Protein AF-A0A8T4NU02-F1 (afdb_monomer_lite)

Radius of gyration: 14.22 Å; chains: 1; bounding box: 39×18×40 Å

Secondary structure (DSSP, 8-state):
--HHHHHHHHHHHHHHHHHHHTTS--SSBSTTSSB---HHHHHHHHHHHHHHHHHHHHT-HHHHHHHHHHHHHHHHHHTTSTTTHHHHHHHH---HHHHHHHHHHHHHHHHHHHHS---

pLDDT: mean 95.93, std 4.79, range [61.22, 98.81]

Structure (mmCIF, N/CA/C/O backbone):
data_AF-A0A8T4NU02-F1
#
_entry.id   AF-A0A8T4NU02-F1
#
loop_
_at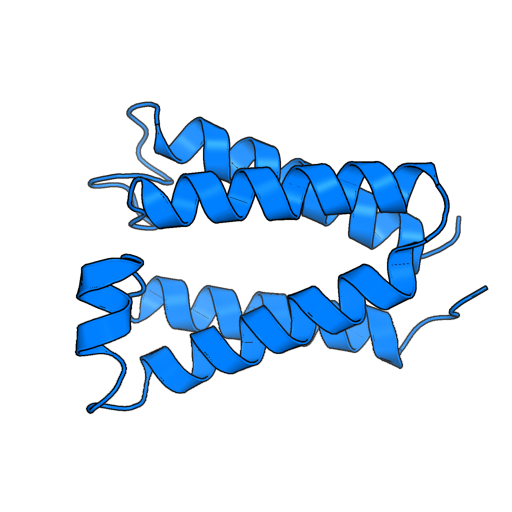om_site.group_PDB
_atom_site.id
_atom_site.type_symbol
_atom_site.label_atom_id
_atom_site.label_alt_id
_atom_site.label_comp_id
_atom_site.label_asym_id
_atom_site.label_entity_id
_atom_site.label_seq_id
_atom_site.pdbx_PDB_ins_code
_atom_site.Cartn_x
_atom_site.Cartn_y
_atom_site.Cartn_z
_atom_site.occupancy
_atom_site.B_iso_or_equiv
_atom_site.auth_seq_id
_atom_site.auth_comp_id
_atom_site.auth_asym_id
_atom_site.auth_atom_id
_atom_site.pdbx_PDB_model_num
ATOM 1 N N . MET A 1 1 ? -14.267 -6.861 17.465 1.00 61.22 1 MET A N 1
ATOM 2 C CA . MET A 1 1 ? -13.247 -5.893 16.998 1.00 61.22 1 MET A CA 1
ATOM 3 C C . MET A 1 1 ? -13.732 -5.359 15.655 1.00 61.22 1 MET A C 1
ATOM 5 O O . MET A 1 1 ? -14.146 -6.181 14.854 1.00 61.22 1 MET A O 1
ATOM 9 N N . ASN A 1 2 ? -13.802 -4.040 15.440 1.00 88.00 2 ASN A N 1
ATOM 10 C CA . ASN A 1 2 ? -14.278 -3.470 14.166 1.00 88.00 2 ASN A CA 1
ATOM 11 C C . ASN A 1 2 ? -13.317 -3.889 13.030 1.00 88.00 2 ASN A C 1
ATOM 13 O O . ASN A 1 2 ? -12.115 -3.626 13.098 1.00 88.00 2 ASN A O 1
ATOM 17 N N . THR A 1 3 ? -13.846 -4.576 12.014 1.00 95.50 3 THR A N 1
ATOM 18 C CA . THR A 1 3 ? -13.057 -5.144 10.911 1.00 95.50 3 THR A CA 1
ATOM 19 C C . THR A 1 3 ? -12.347 -4.068 10.098 1.00 95.50 3 THR A C 1
ATOM 21 O O . THR A 1 3 ? -11.184 -4.245 9.748 1.00 95.50 3 THR A O 1
ATOM 24 N N . GLN A 1 4 ? -12.996 -2.927 9.858 1.00 97.00 4 GLN A N 1
ATOM 25 C CA . GLN A 1 4 ? -12.439 -1.823 9.073 1.00 97.00 4 GLN A CA 1
ATOM 26 C C . GLN A 1 4 ? -11.189 -1.249 9.729 1.00 97.00 4 GLN A C 1
ATOM 28 O O . GLN A 1 4 ? -10.165 -1.089 9.066 1.00 97.00 4 GLN A O 1
ATOM 33 N N . LYS A 1 5 ? -11.254 -0.957 11.036 1.00 95.56 5 LYS A N 1
ATOM 34 C CA . LYS A 1 5 ? -10.111 -0.389 11.762 1.00 95.56 5 LYS A CA 1
ATOM 35 C C . LYS A 1 5 ? -8.970 -1.394 11.900 1.00 95.56 5 LYS A C 1
ATOM 37 O O . LYS A 1 5 ? -7.811 -1.015 11.775 1.00 95.56 5 LYS A O 1
ATOM 42 N N . THR A 1 6 ? -9.288 -2.671 12.127 1.00 96.75 6 THR A N 1
ATOM 43 C CA . THR A 1 6 ? -8.277 -3.729 12.227 1.00 96.75 6 THR A CA 1
ATOM 44 C C . THR A 1 6 ? -7.583 -3.939 10.893 1.00 96.75 6 THR A C 1
ATOM 46 O O . THR A 1 6 ? -6.359 -4.002 10.856 1.00 96.75 6 THR A O 1
ATOM 49 N N . PHE A 1 7 ? -8.340 -3.996 9.799 1.00 97.69 7 PHE A N 1
ATOM 50 C CA . PHE A 1 7 ? -7.771 -4.154 8.470 1.00 97.69 7 PHE A CA 1
ATOM 51 C C . PHE A 1 7 ? -6.903 -2.952 8.082 1.00 97.69 7 PHE A C 1
ATOM 53 O O . PHE A 1 7 ? -5.767 -3.146 7.663 1.00 97.69 7 PHE A O 1
ATOM 60 N N . ALA A 1 8 ? -7.381 -1.723 8.313 1.00 98.06 8 ALA A N 1
ATOM 61 C CA . ALA A 1 8 ? -6.609 -0.509 8.046 1.00 98.06 8 ALA A CA 1
ATOM 62 C C . ALA A 1 8 ? -5.292 -0.471 8.840 1.00 98.06 8 ALA A C 1
ATOM 64 O O . ALA A 1 8 ? -4.251 -0.120 8.291 1.00 98.06 8 ALA A O 1
ATOM 65 N N . LEU A 1 9 ? -5.323 -0.894 10.110 1.00 98.25 9 LEU A N 1
ATOM 66 C CA . LEU A 1 9 ? -4.127 -1.000 10.942 1.00 98.25 9 LEU A CA 1
ATOM 67 C C . LEU A 1 9 ? -3.136 -2.026 10.380 1.00 98.25 9 LEU A C 1
ATOM 69 O O . LEU A 1 9 ? -1.958 -1.714 10.242 1.00 98.25 9 LEU A O 1
ATOM 73 N N . LEU A 1 10 ? -3.598 -3.237 10.058 1.00 98.31 10 LEU A N 1
ATOM 74 C CA . LEU A 1 10 ? -2.731 -4.311 9.564 1.00 98.31 10 LEU A CA 1
ATOM 75 C C . LEU A 1 10 ? -2.139 -3.983 8.192 1.00 98.31 10 LEU A C 1
ATOM 77 O O . LEU A 1 10 ? -0.936 -4.147 7.999 1.00 98.31 10 LEU A O 1
ATOM 81 N N . LEU A 1 11 ? -2.959 -3.474 7.268 1.00 98.38 11 LEU A N 1
ATOM 82 C CA . LEU A 1 11 ? -2.492 -3.009 5.965 1.00 98.38 11 LEU A CA 1
ATOM 83 C C . LEU A 1 11 ? -1.497 -1.856 6.129 1.00 98.38 11 LEU A C 1
ATOM 85 O O . LEU A 1 11 ? -0.445 -1.859 5.497 1.00 98.38 11 LEU A O 1
ATOM 89 N N . GLY A 1 12 ? -1.793 -0.913 7.028 1.00 98.62 12 GLY A N 1
ATOM 90 C CA . GLY A 1 12 ? -0.910 0.200 7.346 1.00 98.62 12 GLY A CA 1
ATOM 91 C C . GLY A 1 12 ? 0.464 -0.263 7.831 1.00 98.62 12 GLY A C 1
ATOM 92 O O . GLY A 1 12 ? 1.485 0.160 7.295 1.00 98.62 12 GLY A O 1
ATOM 93 N N . ILE A 1 13 ? 0.495 -1.184 8.800 1.00 98.75 13 ILE A N 1
ATOM 94 C CA . ILE A 1 13 ? 1.738 -1.785 9.307 1.00 98.75 13 ILE A CA 1
ATOM 95 C C . ILE A 1 13 ? 2.498 -2.481 8.173 1.00 98.75 13 ILE A C 1
ATOM 97 O O . ILE A 1 13 ? 3.694 -2.246 8.017 1.00 98.75 13 ILE A O 1
ATOM 101 N N . ALA A 1 14 ? 1.819 -3.301 7.365 1.00 98.38 14 ALA A N 1
ATOM 102 C CA . ALA A 1 14 ? 2.448 -4.013 6.256 1.00 98.38 14 ALA A CA 1
ATOM 103 C C . ALA A 1 14 ? 3.092 -3.051 5.245 1.00 98.38 14 ALA A C 1
ATOM 105 O O . ALA A 1 14 ? 4.240 -3.253 4.860 1.00 98.38 14 ALA A O 1
ATOM 106 N N . LEU A 1 15 ? 2.396 -1.974 4.871 1.00 98.56 15 LEU A N 1
ATOM 107 C CA . LEU A 1 15 ? 2.912 -0.965 3.945 1.00 98.56 15 LEU A CA 1
ATOM 108 C C . LEU A 1 15 ? 4.109 -0.193 4.516 1.00 98.56 15 LEU A C 1
ATOM 110 O O . LEU A 1 15 ? 5.068 0.044 3.785 1.00 98.56 15 LEU A O 1
ATOM 114 N N . VAL A 1 16 ? 4.106 0.147 5.812 1.00 98.81 16 VAL A N 1
ATOM 115 C CA . VAL A 1 16 ? 5.287 0.750 6.460 1.00 98.81 16 VAL A CA 1
ATOM 116 C C . VAL A 1 16 ? 6.475 -0.207 6.402 1.00 98.81 16 VAL A C 1
ATOM 118 O O . VAL A 1 16 ? 7.562 0.200 6.003 1.00 98.81 16 VAL A O 1
ATOM 121 N N . LEU A 1 17 ? 6.276 -1.475 6.775 1.00 98.38 17 LEU A N 1
ATOM 122 C CA . LEU A 1 17 ? 7.348 -2.472 6.779 1.00 98.38 17 LEU A CA 1
ATOM 123 C C . LEU A 1 17 ? 7.915 -2.692 5.374 1.00 98.38 17 LEU A C 1
ATOM 125 O O . LEU A 1 17 ? 9.128 -2.654 5.205 1.00 98.38 17 LEU A O 1
ATOM 129 N N . ILE A 1 18 ? 7.055 -2.865 4.370 1.00 97.44 18 ILE A N 1
ATOM 130 C CA . ILE A 1 18 ? 7.470 -3.061 2.976 1.00 97.44 18 ILE A CA 1
ATOM 131 C C . ILE A 1 18 ? 8.180 -1.816 2.435 1.00 97.44 18 ILE A C 1
ATOM 133 O O . ILE A 1 18 ? 9.226 -1.936 1.804 1.00 97.44 18 ILE A O 1
ATOM 137 N N . GLY A 1 19 ? 7.654 -0.621 2.713 1.00 98.00 19 GLY A N 1
ATOM 138 C CA . GLY A 1 19 ? 8.270 0.628 2.275 1.00 98.00 19 GLY A CA 1
ATOM 139 C C . GLY A 1 19 ? 9.648 0.866 2.900 1.00 98.00 19 GLY A C 1
ATOM 140 O O . GLY A 1 19 ? 10.540 1.351 2.216 1.00 98.00 19 GLY A O 1
ATOM 141 N N . ILE A 1 20 ? 9.854 0.477 4.164 1.00 98.25 20 ILE A N 1
ATOM 142 C CA . ILE A 1 20 ? 11.177 0.514 4.809 1.00 98.25 20 ILE A CA 1
ATOM 143 C C . ILE A 1 20 ? 12.102 -0.557 4.221 1.00 98.25 20 ILE A C 1
ATOM 145 O O . ILE A 1 20 ? 13.250 -0.254 3.902 1.00 98.25 20 ILE A O 1
ATOM 149 N N . LEU A 1 21 ? 11.616 -1.793 4.061 1.00 97.56 21 LEU A N 1
ATOM 150 C CA . LEU A 1 21 ? 12.407 -2.892 3.501 1.00 97.56 21 LEU A CA 1
ATOM 151 C C . LEU A 1 21 ? 12.879 -2.598 2.079 1.00 97.56 21 LEU A C 1
ATOM 153 O O . LEU A 1 21 ? 13.992 -2.970 1.743 1.00 97.56 21 LEU A O 1
ATOM 157 N N . GLY A 1 22 ? 12.104 -1.868 1.274 1.00 97.25 22 GLY A N 1
ATOM 158 C CA . GLY A 1 22 ? 12.519 -1.469 -0.072 1.00 97.25 22 GLY A CA 1
ATOM 159 C C . GLY A 1 22 ? 13.770 -0.574 -0.132 1.00 97.25 22 GLY A C 1
ATOM 160 O O . GLY A 1 22 ? 14.294 -0.363 -1.221 1.00 97.25 22 GLY A O 1
ATOM 161 N N . PHE A 1 23 ? 14.254 -0.049 1.002 1.00 97.62 23 PHE A N 1
ATOM 162 C CA . PHE A 1 23 ? 15.523 0.690 1.113 1.00 97.62 23 PHE A CA 1
ATOM 163 C C . PHE A 1 23 ? 16.693 -0.153 1.636 1.00 97.62 23 PHE A C 1
ATOM 165 O O . PHE A 1 23 ? 17.793 0.370 1.804 1.00 97.62 23 PHE A O 1
ATOM 172 N N . VAL A 1 24 ? 16.459 -1.424 1.954 1.00 96.38 24 VAL A N 1
ATOM 173 C CA . VAL A 1 24 ? 17.448 -2.328 2.542 1.00 96.38 24 VAL A CA 1
ATOM 174 C C . VAL A 1 24 ? 17.619 -3.521 1.614 1.00 96.38 24 VAL A C 1
ATOM 176 O O . VAL A 1 24 ? 16.629 -4.149 1.261 1.00 96.38 24 VAL A O 1
ATOM 179 N N . ASP A 1 25 ? 18.851 -3.881 1.263 1.00 95.44 25 ASP A N 1
ATOM 180 C CA . ASP A 1 25 ? 19.112 -5.026 0.382 1.00 95.44 25 ASP A CA 1
ATOM 181 C C . ASP A 1 25 ? 18.482 -6.313 0.932 1.00 95.44 25 ASP A C 1
ATOM 183 O O . ASP A 1 25 ? 18.815 -6.791 2.021 1.00 95.44 25 ASP A O 1
ATOM 187 N N . ASN A 1 26 ? 17.541 -6.877 0.174 1.00 95.00 26 ASN A N 1
ATOM 188 C CA . ASN A 1 26 ? 16.841 -8.105 0.521 1.00 95.00 26 ASN A CA 1
ATOM 189 C C . ASN A 1 26 ? 16.253 -8.767 -0.745 1.00 95.00 26 ASN A C 1
ATOM 191 O O . ASN A 1 26 ? 16.023 -8.088 -1.743 1.00 95.00 26 ASN A O 1
ATOM 195 N N . PRO A 1 27 ? 15.968 -10.082 -0.728 1.00 95.25 27 PRO A N 1
ATOM 196 C CA . PRO A 1 27 ? 15.480 -10.784 -1.917 1.00 95.25 27 PRO A CA 1
ATOM 197 C C . PRO A 1 27 ? 13.988 -10.551 -2.226 1.00 95.25 27 PRO A C 1
ATOM 199 O O . PRO A 1 27 ? 13.499 -11.038 -3.243 1.00 95.25 27 PRO A O 1
ATOM 202 N N . LEU A 1 28 ? 13.231 -9.873 -1.355 1.00 94.38 28 LEU A N 1
ATOM 203 C CA . LEU A 1 28 ? 11.772 -9.763 -1.458 1.00 94.38 28 LEU A CA 1
ATOM 204 C C . LEU A 1 28 ? 11.305 -8.467 -2.127 1.00 94.38 28 LEU A C 1
ATOM 206 O O . LEU A 1 28 ? 10.476 -8.542 -3.027 1.00 94.38 28 LEU A O 1
ATOM 210 N N . VAL A 1 29 ? 11.789 -7.305 -1.684 1.00 95.88 29 VAL A N 1
ATOM 211 C CA . VAL A 1 29 ? 11.320 -5.977 -2.127 1.00 95.88 29 VAL A CA 1
ATOM 212 C C . VAL A 1 29 ? 12.465 -4.982 -2.244 1.00 95.88 29 VAL A C 1
ATOM 214 O O . VAL A 1 29 ? 13.364 -4.994 -1.411 1.00 95.88 29 VAL A O 1
ATOM 217 N N . GLY A 1 30 ? 12.389 -4.083 -3.224 1.00 93.62 30 GLY A N 1
ATOM 218 C CA . GLY A 1 30 ? 13.448 -3.118 -3.535 1.00 93.62 30 GLY A CA 1
ATOM 219 C C . GLY A 1 30 ? 14.095 -3.397 -4.888 1.00 93.62 30 GLY A C 1
ATOM 220 O O . GLY A 1 30 ? 13.580 -4.189 -5.682 1.00 93.62 30 GLY A O 1
ATOM 221 N N . ASP A 1 31 ? 15.215 -2.734 -5.166 1.00 90.38 31 ASP A N 1
ATOM 222 C CA . ASP A 1 31 ? 15.950 -2.935 -6.415 1.00 90.38 31 ASP A CA 1
ATOM 223 C C . ASP A 1 31 ? 16.531 -4.360 -6.478 1.00 90.38 31 ASP A C 1
ATOM 225 O O . ASP A 1 31 ? 17.188 -4.820 -5.546 1.00 90.38 31 ASP A O 1
ATOM 229 N N . GLY A 1 32 ? 16.228 -5.094 -7.550 1.00 88.94 32 GLY A N 1
ATOM 230 C CA . GLY A 1 32 ? 16.604 -6.507 -7.704 1.00 88.94 32 GLY A CA 1
ATOM 231 C C . GLY A 1 32 ? 15.841 -7.519 -6.828 1.00 88.94 32 GLY A C 1
ATOM 232 O O . GLY A 1 32 ? 16.152 -8.710 -6.886 1.00 88.94 32 GLY A O 1
ATOM 233 N N . GLY A 1 33 ? 14.850 -7.088 -6.036 1.00 92.81 33 GLY A N 1
ATOM 234 C CA . GLY A 1 33 ? 13.973 -7.981 -5.267 1.00 92.81 33 GLY A CA 1
ATOM 235 C C . GLY A 1 33 ? 12.898 -8.663 -6.126 1.00 92.81 33 GLY A C 1
ATOM 236 O O . GLY A 1 33 ? 12.635 -8.250 -7.254 1.00 92.81 33 GLY A O 1
ATOM 237 N N . PHE A 1 34 ? 12.230 -9.691 -5.584 1.00 93.12 34 PHE A N 1
ATOM 238 C CA . PHE A 1 34 ? 11.108 -10.364 -6.266 1.00 93.12 34 PHE A CA 1
ATOM 239 C C . PHE A 1 34 ? 9.985 -9.387 -6.655 1.00 93.12 34 PHE A C 1
ATOM 241 O O . PHE A 1 34 ? 9.442 -9.454 -7.755 1.00 93.12 34 PHE A O 1
ATOM 248 N N . PHE A 1 35 ? 9.662 -8.454 -5.760 1.00 94.94 35 PHE A N 1
ATOM 249 C CA . PHE A 1 35 ? 8.800 -7.311 -6.026 1.00 94.94 35 PHE A CA 1
ATOM 250 C C . PHE A 1 35 ? 9.666 -6.063 -6.191 1.00 94.94 35 PHE A C 1
ATOM 252 O O . PHE A 1 35 ? 10.038 -5.413 -5.210 1.00 94.94 35 PHE A O 1
ATOM 259 N N . GLY A 1 36 ? 9.986 -5.736 -7.442 1.00 94.62 36 GLY A N 1
ATOM 260 C CA . GLY A 1 36 ? 10.759 -4.544 -7.769 1.00 94.62 36 GLY A CA 1
ATOM 261 C C . GLY A 1 36 ? 10.045 -3.279 -7.299 1.00 94.62 36 GLY A C 1
ATOM 262 O O . GLY A 1 36 ? 8.896 -3.043 -7.661 1.00 94.62 36 GLY A O 1
ATOM 263 N N . THR A 1 37 ? 10.725 -2.453 -6.506 1.00 96.56 37 THR A N 1
ATOM 264 C CA . THR A 1 37 ? 10.228 -1.130 -6.106 1.00 96.56 37 THR A CA 1
ATOM 265 C C . THR A 1 37 ? 11.326 -0.085 -6.238 1.00 96.56 37 THR A C 1
ATOM 267 O O . THR A 1 37 ? 12.510 -0.406 -6.173 1.00 96.56 37 THR A O 1
ATOM 270 N N . ASN A 1 38 ? 10.945 1.173 -6.459 1.00 96.50 38 ASN A N 1
ATOM 271 C CA . ASN A 1 38 ? 11.886 2.292 -6.472 1.00 96.50 38 ASN A CA 1
ATOM 272 C C . ASN A 1 38 ? 11.684 3.215 -5.260 1.00 96.50 38 ASN A C 1
ATOM 274 O O . ASN A 1 38 ? 10.740 3.069 -4.479 1.00 96.50 38 ASN A O 1
ATOM 278 N N . THR A 1 39 ? 12.556 4.216 -5.130 1.00 97.44 39 THR A N 1
ATOM 279 C CA . THR A 1 39 ? 12.501 5.217 -4.055 1.00 97.44 39 THR A CA 1
ATOM 280 C C . THR A 1 39 ? 11.128 5.872 -3.914 1.00 97.44 39 THR A C 1
ATOM 282 O O . THR A 1 39 ? 10.633 6.016 -2.797 1.00 97.44 39 THR A O 1
ATOM 285 N N . ILE A 1 40 ? 10.495 6.261 -5.026 1.00 97.75 40 ILE A N 1
ATOM 286 C CA . ILE A 1 40 ? 9.201 6.955 -5.001 1.00 97.75 40 ILE A CA 1
ATOM 287 C C . ILE A 1 40 ? 8.120 6.016 -4.463 1.00 97.75 40 ILE A C 1
ATOM 289 O O . ILE A 1 40 ? 7.388 6.382 -3.545 1.00 97.75 40 ILE A O 1
ATOM 293 N N . GLN A 1 41 ? 8.053 4.791 -4.978 1.00 97.00 41 GLN A N 1
ATOM 294 C CA . GLN A 1 41 ? 7.079 3.798 -4.544 1.00 97.00 41 GLN A CA 1
ATOM 295 C C . GLN A 1 41 ? 7.257 3.430 -3.063 1.00 97.00 41 GLN A C 1
ATOM 297 O O . GLN A 1 41 ? 6.276 3.355 -2.325 1.00 97.00 41 GLN A O 1
ATOM 302 N N . ASN A 1 42 ? 8.499 3.288 -2.594 1.00 98.12 42 ASN A N 1
ATOM 303 C CA . ASN A 1 42 ? 8.796 3.020 -1.186 1.00 98.12 42 ASN A CA 1
ATOM 304 C C . ASN A 1 42 ? 8.322 4.159 -0.270 1.00 98.12 42 ASN A C 1
ATOM 306 O O . ASN A 1 42 ? 7.695 3.903 0.759 1.00 98.12 42 ASN A O 1
ATOM 310 N N . ILE A 1 43 ? 8.542 5.419 -0.665 1.00 98.56 43 ILE A N 1
ATOM 311 C CA . ILE A 1 43 ? 8.028 6.589 0.065 1.00 98.56 43 ILE A CA 1
ATOM 312 C C . ILE A 1 43 ? 6.495 6.576 0.095 1.00 98.56 43 ILE A C 1
ATOM 314 O O . ILE A 1 43 ? 5.903 6.787 1.155 1.00 98.56 43 ILE A O 1
ATOM 318 N N . LEU A 1 44 ? 5.843 6.297 -1.037 1.00 98.12 44 LEU A N 1
ATOM 319 C CA . LEU A 1 44 ? 4.382 6.221 -1.111 1.00 98.12 44 LEU A CA 1
ATOM 320 C C . LEU A 1 44 ? 3.822 5.115 -0.206 1.00 98.12 44 LEU A C 1
ATOM 322 O O . LEU A 1 44 ? 2.845 5.363 0.502 1.00 98.12 44 LEU A O 1
ATOM 326 N N . HIS A 1 45 ? 4.460 3.941 -0.155 1.00 98.44 45 HIS A N 1
ATOM 327 C CA . HIS A 1 45 ? 4.095 2.872 0.777 1.00 98.44 45 HIS A CA 1
ATOM 328 C C . HIS A 1 45 ? 4.238 3.310 2.240 1.00 98.44 45 HIS A C 1
ATOM 330 O O . HIS A 1 45 ? 3.323 3.079 3.027 1.00 98.44 45 HIS A O 1
ATOM 336 N N . ILE A 1 46 ? 5.320 4.003 2.612 1.00 98.81 46 ILE A N 1
ATOM 337 C CA . ILE A 1 46 ? 5.492 4.518 3.981 1.00 98.81 46 ILE A CA 1
ATOM 338 C C . ILE A 1 46 ? 4.388 5.523 4.324 1.00 98.81 46 ILE A C 1
ATOM 340 O O . ILE A 1 46 ? 3.757 5.398 5.372 1.00 98.81 46 ILE A O 1
ATOM 344 N N . ILE A 1 47 ? 4.110 6.494 3.450 1.00 98.75 47 ILE A N 1
ATOM 345 C CA . ILE A 1 47 ? 3.073 7.513 3.680 1.00 98.75 47 ILE A CA 1
ATOM 346 C C . ILE A 1 47 ? 1.698 6.852 3.834 1.00 98.75 47 ILE A C 1
ATOM 348 O O . ILE A 1 47 ? 1.006 7.080 4.829 1.00 98.75 47 ILE A O 1
ATOM 352 N N . ALA A 1 48 ? 1.313 5.999 2.882 1.00 98.62 48 ALA A N 1
ATOM 353 C CA . ALA A 1 48 ? 0.060 5.254 2.935 1.00 98.62 48 ALA A CA 1
ATOM 354 C C . ALA A 1 48 ? -0.021 4.350 4.174 1.00 98.62 48 ALA A C 1
ATOM 356 O O . ALA A 1 48 ? -1.081 4.221 4.791 1.00 98.62 48 AL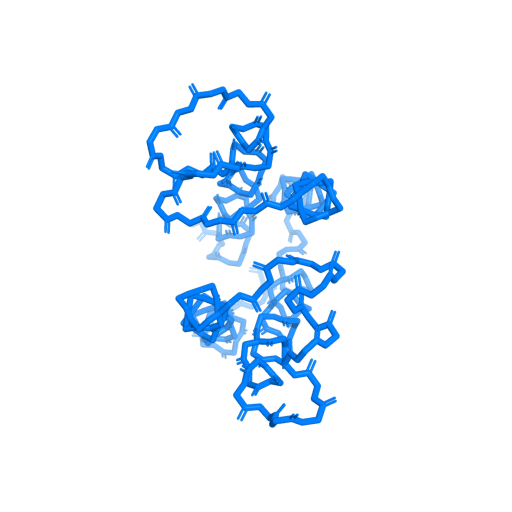A A O 1
ATOM 357 N N . GLY A 1 49 ? 1.101 3.749 4.562 1.00 98.75 49 GLY A N 1
ATOM 358 C CA . GLY A 1 49 ? 1.213 2.898 5.732 1.00 98.75 49 GLY A CA 1
ATOM 359 C C . GLY A 1 49 ? 0.988 3.660 7.037 1.00 98.75 49 GLY A C 1
ATOM 360 O O . GLY A 1 49 ? 0.160 3.261 7.855 1.00 98.75 49 GLY A O 1
ATOM 361 N N . LEU A 1 50 ? 1.653 4.805 7.205 1.00 98.75 50 LEU A N 1
ATOM 362 C CA . LEU A 1 50 ? 1.505 5.670 8.377 1.00 98.75 50 LEU A CA 1
ATOM 363 C C . LEU A 1 50 ? 0.072 6.195 8.524 1.00 98.75 50 LEU A C 1
ATOM 365 O O . LEU A 1 50 ? -0.465 6.204 9.635 1.00 98.75 50 LEU A O 1
ATOM 369 N N . ILE A 1 51 ? -0.574 6.571 7.414 1.00 98.62 51 ILE A N 1
ATOM 370 C CA . ILE A 1 51 ? -1.994 6.951 7.415 1.00 98.62 51 ILE A CA 1
ATOM 371 C C . ILE A 1 51 ? -2.854 5.770 7.884 1.00 98.62 51 ILE A C 1
ATOM 373 O O . ILE A 1 51 ? -3.705 5.960 8.752 1.00 98.62 51 ILE A O 1
ATOM 377 N N . GLY A 1 52 ? -2.608 4.558 7.370 1.00 98.44 52 GLY A N 1
ATOM 378 C CA . GLY A 1 52 ? -3.321 3.331 7.749 1.00 98.44 52 GLY A CA 1
ATOM 379 C C . GLY A 1 52 ? -3.206 2.997 9.237 1.00 98.44 52 GLY A C 1
ATOM 380 O O . GLY A 1 52 ? -4.210 2.7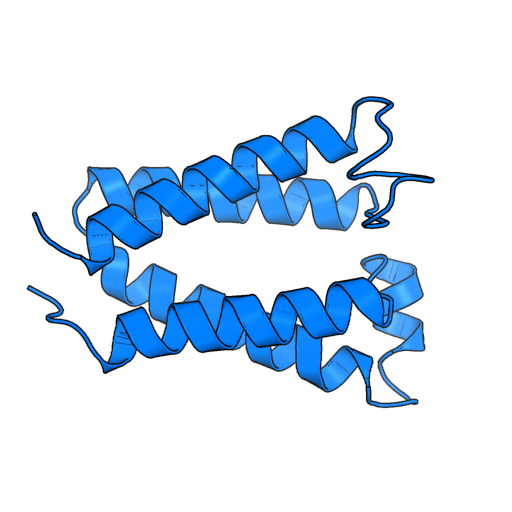54 9.911 1.00 98.44 52 GLY A O 1
ATOM 381 N N . VAL A 1 53 ? -1.991 3.077 9.784 1.00 98.62 53 VAL A N 1
ATOM 382 C CA . VAL A 1 53 ? -1.739 2.903 11.222 1.00 98.62 53 VAL A CA 1
ATOM 383 C C . VAL A 1 53 ? -2.519 3.936 12.031 1.00 98.62 53 VAL A C 1
ATOM 385 O O . VAL A 1 53 ? -3.229 3.583 12.976 1.00 98.62 53 VAL A O 1
ATOM 388 N N . TRP A 1 54 ? -2.431 5.210 11.645 1.00 98.38 54 TRP A N 1
ATOM 389 C CA . TRP A 1 54 ? -3.098 6.299 12.350 1.00 98.38 54 TRP A CA 1
ATOM 390 C C . TRP A 1 54 ? -4.625 6.134 12.363 1.00 98.38 54 TRP A C 1
ATOM 392 O O . TRP A 1 54 ? -5.230 6.151 13.440 1.00 98.38 54 TRP A O 1
ATOM 402 N N . VAL A 1 55 ? -5.259 5.905 11.206 1.00 96.88 55 VAL A N 1
ATOM 403 C CA . VAL A 1 55 ? -6.719 5.706 11.144 1.00 96.88 55 VAL A CA 1
ATOM 404 C C . VAL A 1 55 ? -7.153 4.419 11.842 1.00 96.88 55 VAL A C 1
ATOM 406 O O . VAL A 1 55 ? -8.220 4.394 12.455 1.00 96.88 55 VAL A O 1
ATOM 409 N N . GLY A 1 56 ? -6.338 3.363 11.795 1.00 96.44 56 GLY A N 1
ATOM 410 C CA . GLY A 1 56 ? -6.615 2.094 12.460 1.00 96.44 56 GLY A CA 1
ATOM 411 C C . GLY A 1 56 ? -6.687 2.250 13.979 1.00 96.44 56 GLY A C 1
ATOM 412 O O . GLY A 1 56 ? -7.622 1.759 14.613 1.00 96.44 56 GLY A O 1
ATOM 413 N N . ILE A 1 57 ? -5.761 3.023 14.559 1.00 96.50 57 ILE A N 1
ATOM 414 C CA . ILE A 1 57 ? -5.756 3.368 15.989 1.00 96.50 57 ILE A CA 1
ATOM 415 C C . ILE A 1 57 ? -6.942 4.280 16.342 1.00 96.50 57 ILE A C 1
ATOM 417 O O . ILE A 1 57 ? -7.572 4.097 17.383 1.00 96.50 57 ILE A O 1
ATOM 421 N N . LYS A 1 58 ? -7.275 5.247 15.477 1.00 94.88 58 LYS A N 1
ATOM 422 C CA . LYS A 1 58 ? -8.377 6.203 15.696 1.00 94.88 58 LYS A CA 1
ATOM 423 C C . LYS A 1 58 ? -9.775 5.641 15.415 1.00 94.88 58 LYS A C 1
ATOM 425 O O . LYS A 1 58 ? -10.753 6.309 15.729 1.00 94.88 58 LYS A O 1
ATOM 430 N N . GLY A 1 59 ? -9.887 4.438 14.848 1.00 91.31 59 GLY A N 1
ATOM 431 C CA . GLY A 1 59 ? -11.175 3.842 14.473 1.00 91.31 59 GLY A CA 1
ATOM 432 C C . GLY A 1 59 ? -11.770 4.384 13.167 1.00 91.31 59 GLY A C 1
ATOM 433 O O . GLY A 1 59 ? -12.943 4.171 12.901 1.00 91.31 59 GLY A O 1
ATOM 434 N N . MET A 1 60 ? -10.973 5.052 12.330 1.00 91.75 60 MET A N 1
ATOM 435 C CA . MET A 1 60 ? -11.395 5.720 11.088 1.00 91.75 60 MET A CA 1
ATOM 436 C C . MET A 1 60 ? -11.109 4.882 9.823 1.00 91.75 60 MET A C 1
ATOM 438 O O . MET A 1 60 ? -10.784 5.415 8.763 1.00 91.75 60 MET A O 1
ATOM 442 N N . GLY A 1 61 ? -11.200 3.553 9.924 1.00 92.31 61 GLY A N 1
ATOM 443 C CA . GLY A 1 61 ? -10.807 2.616 8.860 1.00 92.31 61 GLY A CA 1
ATOM 444 C C . GLY A 1 61 ? -11.555 2.721 7.514 1.00 92.31 61 GLY A C 1
ATOM 445 O O . GLY A 1 61 ? -10.898 2.579 6.482 1.00 92.31 61 GLY A O 1
ATOM 446 N N . PRO A 1 62 ? -12.881 2.990 7.458 1.00 96.75 62 PRO A N 1
ATOM 447 C CA . PRO A 1 62 ? -13.632 2.886 6.202 1.00 96.75 62 PRO A CA 1
ATOM 448 C C . PRO A 1 62 ? -13.119 3.785 5.069 1.00 96.75 62 PRO A C 1
ATOM 450 O O . PRO A 1 62 ? -12.962 3.321 3.942 1.00 96.75 62 PRO A O 1
ATOM 453 N N . GLY A 1 63 ? -12.832 5.060 5.356 1.00 96.88 63 GLY A N 1
ATOM 454 C CA . GLY A 1 63 ? -12.370 6.006 4.333 1.00 96.88 63 GLY A CA 1
ATOM 455 C C . GLY A 1 63 ? -11.007 5.624 3.753 1.00 96.88 63 G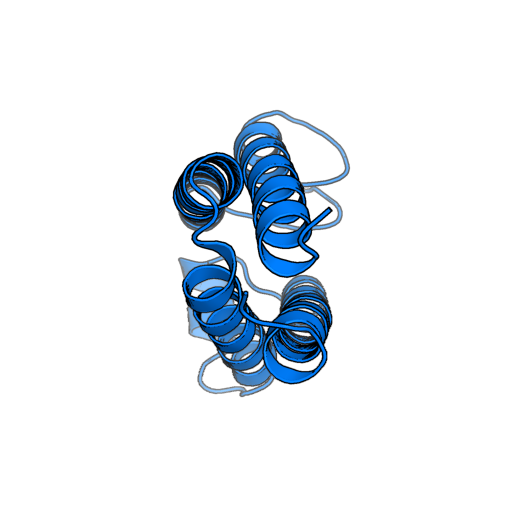LY A C 1
ATOM 456 O O . GLY A 1 63 ? -10.792 5.722 2.545 1.00 96.88 63 GLY A O 1
ATOM 457 N N . TYR A 1 64 ? -10.112 5.115 4.601 1.00 97.88 64 TYR A N 1
ATOM 458 C CA . TYR A 1 64 ? -8.807 4.612 4.183 1.00 97.88 64 TYR A CA 1
ATOM 459 C C . TYR A 1 64 ? -8.932 3.372 3.298 1.00 97.88 64 TYR A C 1
ATOM 461 O O . TYR A 1 64 ? -8.379 3.361 2.202 1.00 97.88 64 TYR A O 1
ATOM 469 N N . ASN A 1 65 ? -9.715 2.374 3.721 1.00 98.31 65 ASN A N 1
ATOM 470 C CA . ASN A 1 65 ? -9.894 1.139 2.956 1.00 98.31 65 ASN A CA 1
ATOM 471 C C . ASN A 1 65 ? -10.522 1.423 1.579 1.00 98.31 65 ASN A C 1
ATOM 473 O O . ASN A 1 65 ? -10.046 0.923 0.564 1.00 98.31 65 ASN A O 1
ATOM 477 N N . MET A 1 66 ? -11.533 2.295 1.503 1.00 98.38 66 MET A N 1
ATOM 478 C CA . MET A 1 66 ? -12.095 2.715 0.214 1.00 98.38 66 MET A CA 1
ATOM 479 C C . MET A 1 66 ? -11.034 3.352 -0.693 1.00 98.38 66 MET A C 1
ATOM 481 O O . MET A 1 66 ? -10.919 2.996 -1.864 1.00 98.38 66 MET A O 1
ATOM 485 N N . THR A 1 67 ? -10.259 4.292 -0.147 1.00 98.38 67 THR A N 1
ATOM 486 C CA . THR A 1 67 ? -9.277 5.071 -0.911 1.00 98.38 67 THR A CA 1
ATOM 487 C C . THR A 1 67 ? -8.146 4.184 -1.424 1.00 98.38 67 THR A C 1
ATOM 489 O O . THR A 1 67 ? -7.865 4.181 -2.620 1.00 98.38 67 THR A O 1
ATOM 492 N N . LEU A 1 68 ? -7.525 3.393 -0.546 1.00 98.38 68 LEU A N 1
ATOM 493 C CA . LEU A 1 68 ? -6.421 2.508 -0.922 1.00 98.38 68 LEU A CA 1
ATOM 494 C C . LEU A 1 68 ? -6.886 1.374 -1.832 1.00 98.38 68 LEU A C 1
ATOM 496 O O . LEU A 1 68 ? -6.161 0.997 -2.749 1.00 98.38 68 LEU A O 1
ATOM 500 N N . GLY A 1 69 ? -8.109 0.881 -1.629 1.00 98.62 69 GLY A N 1
ATOM 501 C CA . GLY A 1 69 ? -8.721 -0.105 -2.507 1.00 98.62 69 GLY A CA 1
ATOM 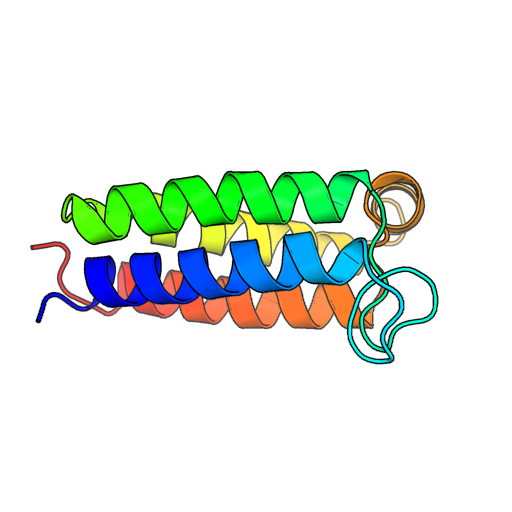502 C C . GLY A 1 69 ? -8.818 0.393 -3.949 1.00 98.62 69 GLY A C 1
ATOM 503 O O . GLY A 1 69 ? -8.365 -0.287 -4.869 1.00 98.62 69 GLY A O 1
ATOM 504 N N . TRP A 1 70 ? -9.329 1.611 -4.148 1.00 98.69 70 TRP A N 1
ATOM 505 C CA . TRP A 1 70 ? -9.417 2.205 -5.482 1.00 98.69 70 TRP A CA 1
ATOM 506 C C . TRP A 1 70 ? -8.060 2.583 -6.070 1.00 98.69 70 TRP A C 1
ATOM 508 O O . TRP A 1 70 ? -7.853 2.340 -7.254 1.00 98.69 70 TRP A O 1
ATOM 518 N N . ILE A 1 71 ? -7.121 3.108 -5.275 1.00 98.25 71 ILE A N 1
ATOM 519 C CA . ILE A 1 71 ? -5.746 3.351 -5.747 1.00 98.25 71 ILE A CA 1
ATOM 520 C C . ILE A 1 71 ? -5.124 2.042 -6.253 1.00 98.25 71 ILE A C 1
ATOM 522 O O . ILE A 1 71 ? -4.587 2.017 -7.357 1.00 98.25 71 ILE A O 1
ATOM 526 N N . GLY A 1 72 ? -5.249 0.951 -5.490 1.00 98.25 72 GLY A N 1
ATOM 527 C CA . GLY A 1 72 ? -4.739 -0.366 -5.873 1.00 98.25 72 GLY A CA 1
ATOM 528 C C . GLY A 1 72 ? -5.364 -0.884 -7.168 1.00 98.25 72 GLY A C 1
ATOM 529 O O . GLY A 1 72 ? -4.647 -1.243 -8.096 1.00 98.25 72 GLY A O 1
ATOM 530 N N . VAL A 1 73 ? -6.696 -0.855 -7.281 1.00 98.62 73 VAL A N 1
ATOM 531 C CA . VAL A 1 73 ? -7.380 -1.294 -8.509 1.00 98.62 73 VAL A CA 1
ATOM 532 C C . VAL A 1 73 ? -6.989 -0.432 -9.707 1.00 98.62 73 VAL A C 1
ATOM 534 O O . VAL A 1 73 ? -6.669 -0.977 -10.757 1.00 98.62 73 VAL A O 1
ATOM 537 N N . VAL A 1 74 ? -6.988 0.895 -9.570 1.00 98.38 74 VAL A N 1
ATOM 538 C CA . VAL A 1 74 ? -6.687 1.803 -10.685 1.00 98.38 74 VAL A CA 1
ATOM 539 C C . VAL A 1 74 ? -5.242 1.643 -11.142 1.00 98.38 74 VAL A C 1
ATOM 541 O O . VAL A 1 74 ? -5.023 1.414 -12.327 1.00 98.38 74 VAL A O 1
ATOM 544 N N . LEU A 1 75 ? -4.262 1.707 -10.235 1.00 97.19 75 LEU A N 1
ATOM 545 C CA . LEU A 1 75 ? -2.852 1.535 -10.603 1.00 97.19 75 LEU A CA 1
ATOM 546 C C . LEU A 1 75 ? -2.589 0.143 -11.179 1.00 97.19 75 LEU A C 1
ATOM 548 O O . LEU A 1 75 ? -1.914 0.021 -12.197 1.00 97.19 75 LEU A O 1
ATOM 552 N N . GLY A 1 76 ? -3.168 -0.892 -10.567 1.00 97.44 76 GLY A N 1
ATOM 553 C CA . GLY A 1 76 ? -3.019 -2.262 -11.030 1.00 97.44 76 GLY A CA 1
ATOM 554 C C . GLY A 1 76 ? -3.616 -2.488 -12.420 1.00 97.44 76 GLY A C 1
ATOM 555 O O . GLY A 1 76 ? -2.984 -3.128 -13.247 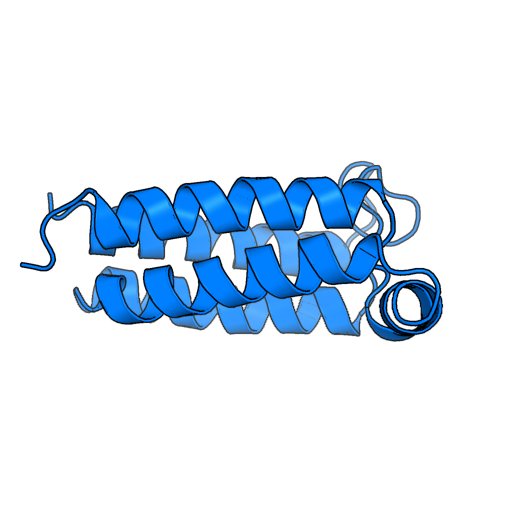1.00 97.44 76 GLY A O 1
ATOM 556 N N . VAL A 1 77 ? -4.797 -1.936 -12.718 1.00 98.06 77 VAL A N 1
ATOM 557 C CA . VAL A 1 77 ? -5.420 -2.047 -14.050 1.00 98.06 77 VAL A CA 1
ATOM 558 C C . VAL A 1 77 ? -4.665 -1.221 -15.092 1.00 98.06 77 VAL A C 1
ATOM 560 O O . VAL A 1 77 ? -4.448 -1.699 -16.204 1.00 98.06 77 VAL A O 1
ATOM 563 N N . LEU A 1 78 ? -4.244 0.000 -14.747 1.00 97.19 78 LEU A N 1
ATOM 564 C CA . LEU A 1 78 ? -3.477 0.860 -15.652 1.00 97.19 78 LEU A CA 1
ATOM 565 C C . LEU A 1 78 ? -2.111 0.265 -16.015 1.00 97.19 78 LEU A C 1
ATOM 567 O O . LEU A 1 78 ? -1.633 0.514 -17.116 1.00 97.19 78 LEU A O 1
ATOM 571 N N . GLY A 1 79 ? -1.529 -0.567 -15.149 1.00 96.38 79 GLY A N 1
ATOM 572 C CA . GLY A 1 79 ? -0.304 -1.316 -15.440 1.00 96.38 79 GLY A CA 1
ATOM 573 C C . GLY A 1 79 ? -0.434 -2.369 -16.549 1.00 96.38 79 GLY A C 1
ATOM 574 O O . GLY A 1 79 ? 0.573 -2.911 -16.984 1.00 96.38 79 GLY A O 1
ATOM 575 N N . PHE A 1 80 ? -1.648 -2.641 -17.045 1.00 96.31 80 PHE A N 1
ATOM 576 C CA . PHE A 1 80 ? -1.889 -3.483 -18.226 1.00 96.31 80 PHE A CA 1
ATOM 577 C C . PHE A 1 80 ? -2.285 -2.679 -19.474 1.00 96.31 80 PHE A C 1
ATOM 579 O O . PHE A 1 80 ? -2.650 -3.263 -20.495 1.00 96.31 80 PHE A O 1
ATOM 586 N N . VAL A 1 81 ? -2.280 -1.344 -19.399 1.00 96.56 81 VAL A N 1
ATOM 587 C CA . VAL A 1 81 ? -2.628 -0.463 -20.519 1.00 96.56 81 VAL A CA 1
ATOM 588 C C . VAL A 1 81 ? -1.333 -0.008 -21.203 1.00 96.56 81 VAL A C 1
ATOM 590 O O . VAL A 1 81 ? -0.628 0.797 -20.602 1.00 96.56 81 VAL A O 1
ATOM 593 N N . PRO A 1 82 ? -1.052 -0.404 -22.465 1.00 90.62 82 PRO A N 1
ATOM 594 C CA . PRO A 1 82 ? 0.254 -0.189 -23.119 1.00 90.62 82 PRO A CA 1
ATOM 595 C C . PRO A 1 82 ? 0.729 1.264 -23.291 1.00 90.62 82 PRO A C 1
ATOM 597 O O . PRO A 1 82 ? 1.834 1.516 -23.744 1.00 90.62 82 PRO A O 1
ATOM 600 N N . VAL A 1 83 ? -0.147 2.248 -23.069 1.00 90.62 83 VAL A N 1
ATOM 601 C CA . VAL A 1 83 ? 0.207 3.680 -23.147 1.00 90.62 83 VAL A CA 1
ATOM 602 C C . VAL A 1 83 ? 0.605 4.222 -21.769 1.00 90.62 83 VAL A C 1
ATOM 604 O O . VAL A 1 83 ? 1.196 5.294 -21.659 1.00 90.62 83 VAL A O 1
ATOM 607 N N . VAL A 1 84 ? 0.235 3.512 -20.703 1.00 93.38 84 VAL A N 1
ATOM 608 C CA . VAL A 1 84 ? 0.348 3.959 -19.312 1.00 93.38 84 VAL A CA 1
ATOM 609 C C . VAL A 1 84 ? 1.351 3.108 -18.535 1.00 93.38 84 VAL A C 1
ATOM 611 O O . VAL A 1 84 ? 2.013 3.639 -17.645 1.00 93.38 84 VAL A O 1
ATOM 614 N N . ASP A 1 85 ? 1.498 1.830 -18.877 1.00 93.75 85 ASP A N 1
ATOM 615 C CA . ASP A 1 85 ? 2.447 0.905 -18.254 1.00 93.75 85 ASP A CA 1
ATOM 616 C C . ASP A 1 85 ? 3.896 1.412 -18.326 1.00 93.75 85 ASP A C 1
ATOM 618 O O . ASP A 1 85 ? 4.566 1.422 -17.298 1.00 93.75 85 ASP A O 1
ATOM 622 N N . ASP A 1 86 ? 4.343 1.961 -19.459 1.00 94.06 86 ASP A N 1
ATOM 623 C CA . ASP A 1 86 ? 5.681 2.556 -19.604 1.00 94.06 86 ASP A CA 1
ATOM 624 C C . ASP A 1 86 ? 5.929 3.690 -18.592 1.00 94.06 86 ASP A C 1
ATOM 626 O O . ASP A 1 86 ? 7.005 3.795 -17.991 1.00 94.06 86 ASP A O 1
ATOM 630 N N . LEU A 1 87 ? 4.923 4.541 -18.359 1.00 95.38 87 LEU A N 1
ATOM 631 C CA . LEU A 1 87 ? 5.007 5.625 -17.376 1.00 95.38 87 LEU A CA 1
ATOM 632 C C . LEU A 1 87 ? 5.035 5.069 -15.948 1.00 95.38 87 LEU A C 1
ATOM 634 O O . LEU A 1 87 ? 5.819 5.530 -15.117 1.00 95.38 87 LEU A O 1
ATOM 638 N N . LEU A 1 88 ? 4.192 4.079 -15.654 1.00 95.81 88 LEU A N 1
ATOM 639 C CA . LEU A 1 88 ? 4.112 3.459 -14.333 1.00 95.81 88 LEU A CA 1
ATOM 640 C C . LEU A 1 88 ? 5.388 2.682 -13.988 1.00 95.81 88 LEU A C 1
ATOM 642 O O . LEU A 1 88 ? 5.880 2.790 -12.863 1.00 95.81 88 LEU A O 1
ATOM 646 N N . LEU A 1 89 ? 5.972 1.975 -14.953 1.00 95.12 89 LEU A N 1
ATOM 647 C CA . LEU A 1 89 ? 7.257 1.306 -14.808 1.00 95.12 89 LEU A CA 1
ATOM 648 C C . LEU A 1 89 ? 8.377 2.330 -14.582 1.00 95.12 89 LEU A C 1
ATOM 650 O O . LEU A 1 89 ? 9.140 2.211 -13.628 1.00 95.12 89 LEU A O 1
ATOM 654 N N . THR A 1 90 ? 8.435 3.389 -15.392 1.00 93.75 90 THR A N 1
ATOM 655 C CA . THR A 1 90 ? 9.498 4.404 -15.301 1.00 93.75 90 THR A CA 1
ATOM 656 C C . THR A 1 90 ? 9.481 5.157 -13.968 1.00 93.75 90 THR A C 1
ATOM 658 O O . THR A 1 90 ? 10.523 5.337 -13.337 1.00 93.75 90 THR A O 1
ATOM 661 N N . TYR A 1 91 ? 8.310 5.620 -13.521 1.00 94.50 91 TYR A N 1
ATOM 662 C CA . TYR A 1 91 ? 8.220 6.509 -12.357 1.00 94.50 91 TYR A CA 1
ATOM 663 C C . TYR A 1 91 ? 7.939 5.784 -11.047 1.00 94.50 91 TYR A C 1
ATOM 665 O O . TYR A 1 91 ? 8.381 6.240 -9.992 1.00 94.50 91 TYR A O 1
ATOM 673 N N . LEU A 1 92 ? 7.220 4.666 -11.089 1.00 95.25 92 LEU A N 1
ATOM 674 C CA . LEU A 1 92 ? 6.776 3.945 -9.896 1.00 95.25 92 LEU A CA 1
ATOM 675 C C . LEU A 1 92 ? 7.286 2.505 -9.841 1.00 95.25 92 LEU A C 1
ATOM 677 O O . LEU A 1 92 ? 6.955 1.819 -8.886 1.00 95.25 92 LEU A O 1
ATOM 681 N N . ASN A 1 93 ? 8.076 2.051 -10.821 1.00 95.88 93 ASN A N 1
ATOM 682 C CA . ASN A 1 93 ? 8.538 0.665 -10.939 1.00 95.88 93 ASN A CA 1
ATOM 683 C C . ASN A 1 93 ? 7.402 -0.371 -10.899 1.00 95.88 93 ASN A C 1
ATOM 685 O O . ASN A 1 93 ? 7.569 -1.494 -10.430 1.00 95.88 93 ASN A O 1
ATOM 689 N N . ILE A 1 94 ? 6.220 0.014 -11.379 1.00 95.94 94 ILE A N 1
ATOM 690 C CA . ILE A 1 94 ? 5.070 -0.882 -11.449 1.00 95.94 94 ILE A CA 1
ATOM 691 C C . ILE A 1 94 ? 5.195 -1.693 -12.739 1.00 95.94 94 ILE A C 1
ATOM 693 O O . ILE A 1 94 ? 4.845 -1.227 -13.819 1.00 95.94 94 ILE A O 1
ATOM 697 N N . ASN A 1 95 ? 5.722 -2.908 -12.609 1.00 94.19 95 ASN A N 1
ATOM 698 C CA . ASN A 1 95 ? 5.731 -3.925 -13.657 1.00 94.19 95 ASN A CA 1
ATOM 699 C C . ASN A 1 95 ? 4.466 -4.805 -13.585 1.00 94.19 95 ASN A C 1
ATOM 701 O O . ASN A 1 95 ? 3.553 -4.557 -12.790 1.00 94.19 95 ASN A O 1
ATOM 705 N N . THR A 1 96 ? 4.401 -5.854 -14.403 1.00 94.62 96 THR A N 1
ATOM 706 C CA . THR A 1 96 ? 3.265 -6.786 -14.442 1.00 94.62 96 THR A CA 1
ATOM 707 C C . THR A 1 96 ? 3.008 -7.446 -13.085 1.00 94.62 96 THR A C 1
ATOM 709 O O . THR A 1 96 ? 1.865 -7.507 -12.634 1.00 94.62 96 THR A O 1
ATOM 712 N N . GLU A 1 97 ? 4.051 -7.910 -12.397 1.00 93.88 97 GLU A N 1
ATOM 713 C CA . GLU A 1 97 ? 3.952 -8.583 -11.099 1.00 93.88 97 GLU A CA 1
ATOM 714 C C . GLU A 1 97 ? 3.381 -7.645 -10.027 1.00 93.88 97 GLU A C 1
ATOM 716 O O . GLU A 1 97 ? 2.459 -8.006 -9.287 1.00 93.88 97 GLU A O 1
ATOM 721 N N . ILE A 1 98 ? 3.877 -6.407 -9.983 1.00 96.62 98 ILE A N 1
ATOM 722 C CA . ILE A 1 98 ? 3.385 -5.359 -9.089 1.00 96.62 98 ILE A CA 1
ATOM 723 C C . ILE A 1 98 ? 1.956 -4.949 -9.461 1.00 96.62 98 ILE A C 1
ATOM 725 O O . ILE A 1 98 ? 1.147 -4.705 -8.564 1.00 96.62 98 ILE A O 1
ATOM 729 N N . SER A 1 99 ? 1.615 -4.917 -10.750 1.00 97.50 99 SER A N 1
ATOM 730 C CA . SER A 1 99 ? 0.265 -4.602 -11.231 1.00 97.50 99 SER A CA 1
ATOM 731 C C . SER A 1 99 ? -0.751 -5.636 -10.756 1.00 97.50 99 SER A C 1
ATOM 733 O O . SER A 1 99 ? -1.783 -5.273 -10.187 1.00 97.50 99 SER A O 1
ATOM 735 N N . VAL A 1 100 ? -0.428 -6.929 -10.885 1.00 97.88 100 VAL A N 1
ATOM 736 C CA . VAL A 1 100 ? -1.246 -8.022 -10.334 1.00 97.88 100 VAL A CA 1
ATOM 737 C C . VAL A 1 100 ? -1.423 -7.851 -8.825 1.00 97.88 100 VAL A C 1
ATOM 739 O O . VAL A 1 100 ? -2.551 -7.925 -8.331 1.00 97.88 100 VAL A O 1
ATOM 742 N N . LEU A 1 101 ? -0.339 -7.580 -8.090 1.00 96.81 101 LEU A N 1
ATOM 743 C CA . LEU A 1 101 ? -0.402 -7.391 -6.641 1.00 96.81 101 LEU A CA 1
ATOM 744 C C . LEU A 1 101 ? -1.311 -6.211 -6.253 1.00 96.81 101 LEU A C 1
ATOM 746 O O . LEU A 1 101 ? -2.124 -6.344 -5.337 1.00 96.81 101 LEU A O 1
ATOM 750 N N . HIS A 1 102 ? -1.229 -5.089 -6.972 1.00 97.94 102 HIS A N 1
ATOM 751 C CA . HIS A 1 102 ? -2.076 -3.916 -6.750 1.00 97.94 102 HIS A CA 1
ATOM 752 C C . HIS A 1 102 ? -3.556 -4.207 -7.015 1.00 97.94 102 HIS A C 1
ATOM 754 O O . HIS A 1 102 ? -4.394 -3.830 -6.194 1.00 97.94 102 HIS A O 1
ATOM 760 N N . VAL A 1 103 ? -3.890 -4.925 -8.096 1.00 98.62 103 VAL A N 1
ATOM 761 C CA . VAL A 1 103 ? -5.277 -5.343 -8.359 1.00 98.62 103 VAL A CA 1
ATOM 762 C C . VAL A 1 103 ? -5.788 -6.236 -7.231 1.00 98.62 103 VAL A C 1
ATOM 764 O O . VAL A 1 103 ? -6.858 -5.974 -6.686 1.00 98.62 103 VAL A O 1
ATOM 767 N N . VAL A 1 104 ? -5.028 -7.265 -6.845 1.00 98.50 104 VAL A N 1
ATOM 768 C CA . VAL A 1 104 ? -5.447 -8.223 -5.810 1.00 98.50 104 VAL A CA 1
ATOM 769 C C . VAL A 1 104 ? -5.660 -7.525 -4.467 1.00 98.50 104 VAL A C 1
ATOM 771 O O . VAL A 1 104 ? -6.730 -7.657 -3.869 1.00 98.50 104 VAL A O 1
ATOM 774 N N . LEU A 1 105 ? -4.682 -6.744 -3.999 1.00 98.25 105 LEU A N 1
ATOM 775 C CA . LEU A 1 105 ? -4.795 -6.022 -2.731 1.00 98.25 105 LEU A CA 1
ATOM 776 C C . LEU A 1 105 ? -5.865 -4.929 -2.788 1.00 98.25 105 LEU A C 1
ATOM 778 O O . LEU A 1 105 ? -6.594 -4.741 -1.813 1.00 98.25 105 LEU A O 1
ATOM 782 N N . GLY A 1 106 ? -6.009 -4.251 -3.927 1.00 98.62 106 GLY A N 1
ATOM 783 C CA . GLY A 1 106 ? -7.057 -3.263 -4.162 1.00 98.62 106 GLY A CA 1
ATOM 784 C C . GLY A 1 106 ? -8.451 -3.874 -4.030 1.00 98.62 106 GLY A C 1
ATOM 785 O O . GLY A 1 106 ? -9.271 -3.390 -3.249 1.00 98.62 106 GLY A O 1
ATOM 786 N N . VAL A 1 107 ? -8.697 -4.997 -4.712 1.00 98.75 107 VAL A N 1
ATOM 787 C CA . VAL A 1 107 ? -9.966 -5.737 -4.642 1.00 98.75 107 VAL A CA 1
ATOM 788 C C . VAL A 1 107 ? -10.241 -6.230 -3.225 1.00 98.75 107 VAL A C 1
ATOM 790 O O . VAL A 1 107 ? -11.335 -5.997 -2.719 1.00 98.75 107 VAL A O 1
ATOM 793 N N . ILE A 1 108 ? -9.269 -6.854 -2.549 1.00 98.62 108 ILE A N 1
ATOM 794 C CA . ILE A 1 108 ? -9.439 -7.315 -1.159 1.00 98.62 108 ILE A CA 1
ATOM 795 C C . ILE A 1 108 ? -9.816 -6.142 -0.245 1.00 98.62 108 ILE A C 1
ATOM 797 O O . ILE A 1 108 ? -10.747 -6.245 0.555 1.00 98.62 108 ILE A O 1
ATOM 801 N N . THR A 1 109 ? -9.138 -5.005 -0.392 1.00 98.44 109 THR A N 1
ATOM 802 C CA . THR A 1 109 ? -9.397 -3.807 0.416 1.00 98.44 109 THR A CA 1
ATOM 803 C C . THR A 1 109 ? -10.799 -3.240 0.142 1.00 98.44 109 THR A C 1
ATOM 805 O O . THR A 1 109 ? -11.517 -2.887 1.082 1.00 98.44 109 THR A O 1
ATOM 808 N N . LEU A 1 110 ? -11.248 -3.216 -1.119 1.00 98.56 110 LEU A N 1
ATOM 809 C CA . LEU A 1 110 ? -12.616 -2.814 -1.471 1.00 98.56 110 LEU A CA 1
ATOM 810 C C . LEU A 1 110 ? -13.664 -3.805 -0.954 1.00 98.56 110 LEU A C 1
ATOM 812 O O . LEU A 1 110 ? -14.712 -3.379 -0.473 1.00 98.56 110 LEU A O 1
ATOM 816 N N . VAL A 1 111 ? -13.385 -5.110 -0.987 1.00 98.44 111 VAL A N 1
ATOM 817 C CA . VAL A 1 111 ? -14.256 -6.135 -0.390 1.00 98.44 111 VAL A CA 1
ATOM 818 C C . VAL A 1 111 ? -14.418 -5.891 1.107 1.00 98.44 111 VAL A C 1
ATOM 820 O O . VAL A 1 111 ? -15.536 -5.954 1.610 1.00 98.44 111 VAL A O 1
ATOM 823 N N . VAL A 1 112 ? -13.351 -5.531 1.825 1.00 97.75 112 VAL A N 1
ATOM 824 C CA . VAL A 1 112 ? -13.455 -5.143 3.241 1.00 97.75 112 VAL A CA 1
ATOM 825 C C . VAL A 1 112 ? -14.322 -3.892 3.405 1.00 97.75 112 VAL A C 1
ATOM 827 O O . VAL A 1 112 ? -15.211 -3.871 4.261 1.00 97.75 112 VAL A O 1
ATOM 830 N N . TYR A 1 113 ? -14.116 -2.865 2.576 1.00 97.56 113 TYR A N 1
ATOM 831 C CA . TYR A 1 113 ? -14.886 -1.620 2.638 1.00 97.56 113 TYR A CA 1
ATOM 832 C C . TYR A 1 113 ? -16.393 -1.823 2.388 1.00 97.56 113 TYR A C 1
ATOM 834 O O . TYR A 1 113 ? -17.225 -1.336 3.161 1.00 97.56 113 TYR A O 1
ATOM 842 N N . TYR A 1 114 ? -16.755 -2.536 1.320 1.00 97.44 114 TYR A N 1
ATOM 843 C CA . TYR A 1 114 ? -18.150 -2.746 0.928 1.00 97.44 114 TYR A CA 1
ATOM 844 C C . TYR A 1 114 ? -18.827 -3.883 1.702 1.00 97.44 114 TYR A C 1
ATOM 846 O O . TYR A 1 114 ? -20.027 -3.809 1.949 1.00 97.44 114 TYR A O 1
ATOM 854 N N . GLY A 1 115 ? -18.073 -4.909 2.097 1.00 96.69 115 GLY A N 1
ATOM 855 C CA . GLY A 1 115 ? -18.596 -6.147 2.676 1.00 96.69 115 GLY A CA 1
ATOM 856 C C . GLY A 1 115 ? -18.665 -6.188 4.201 1.00 96.69 115 GLY A C 1
ATOM 857 O O . GLY A 1 115 ? -19.137 -7.180 4.751 1.00 96.69 115 GLY A O 1
ATOM 858 N N . THR A 1 116 ? -18.195 -5.156 4.910 1.00 95.50 116 THR A N 1
ATOM 859 C CA . THR A 1 116 ? -18.194 -5.140 6.385 1.00 95.50 116 THR A CA 1
ATOM 860 C C . THR A 1 116 ? -18.788 -3.853 6.958 1.00 95.50 116 THR A C 1
ATOM 862 O O . THR A 1 116 ? -18.876 -2.831 6.269 1.00 95.50 116 THR A O 1
ATOM 865 N N . SER A 1 117 ? -19.219 -3.903 8.226 1.00 90.00 117 SER A N 1
ATOM 866 C CA . SER A 1 117 ? -19.800 -2.741 8.910 1.00 90.00 117 SER A CA 1
ATOM 867 C C . SER A 1 117 ? -18.816 -1.571 8.958 1.00 90.00 117 SER A C 1
ATOM 869 O O . SER A 1 117 ? -17.611 -1.769 9.110 1.00 90.00 117 SER A O 1
ATOM 871 N N . LYS A 1 118 ? -19.347 -0.353 8.817 1.00 87.75 118 LYS A N 1
ATOM 872 C CA . LYS A 1 118 ? -18.592 0.908 8.895 1.00 87.75 118 LYS A CA 1
ATOM 873 C C . LYS A 1 118 ? -18.623 1.524 10.301 1.00 87.75 118 LYS A C 1
ATOM 875 O O . LYS A 1 118 ? -17.985 2.553 10.501 1.00 87.75 118 LYS A O 1
ATOM 880 N N . GLU A 1 119 ? -19.357 0.894 11.222 1.00 68.25 119 GLU A N 1
ATOM 881 C CA . GLU A 1 119 ? -19.457 1.238 12.650 1.00 68.25 119 GLU A CA 1
ATOM 882 C C . GLU A 1 119 ? -18.207 0.834 13.436 1.00 68.25 119 GLU A C 1
ATOM 884 O O . GLU A 1 119 ? -17.730 -0.315 13.276 1.00 68.25 119 GLU A O 1
#

Sequence (119 aa):
MNTQKTFALLLGIALVLIGILGFVDNPLVGDGGFFGTNTIQNILHIIAGLIGVWVGIKGMGPGYNMTLGWIGVVLGVLGFVPVVDDLLLTYLNINTEISVLHVVLGVITLVVYYGTSKE

Foldseek 3Di:
DALLLVVLQVQLQVLLVQLVCLVPDDQDHHPNHPHHWDNVQSVVSNVLSVVSNVCSVVLNRLVSLLVQLVVLQVLLVLCPPVVRVVVCCVPTVCHNVNSVVSNVSSPVSVCSNVVGDSD